Protein AF-D7V0A8-F1 (afdb_monomer)

Organism: NCBI:txid525367

pLDDT: mean 82.46, std 14.05, range [53.31, 96.06]

Mean predicted aligned error: 6.86 Å

Sequence (65 aa):
MDETRKELEERLVELRSEYQEALSDTRNLEDPQFQNGSIDPSQVRLNALQTEIKQIEKKLNELEE

Nearest PDB structures (foldseek):
  6dkm-assembly2_D  TM=4.695E-01  e=2.036E+00  synthetic construct
  5x11-assembly2_E  TM=4.647E-01  e=2.668E+00  Bacillus spizizenii str. W23
  5j0k-assembly1_B  TM=4.567E-01  e=6.007E+00  synthetic construct

InterPro domains:
  IPR060989 Lmo0654-like [NF041889] (3-62)

Foldseek 3Di:
DVPVLVVLVVVLVVLVVVLVVLVVVVVVVVPVVPPPDDDDVSVVVNVVSVVSNVVSVVVNVVVVD

Solvent-accessible surface area (backbone atoms only — not comparable to full-atom values): 3830 Å² total; per-residue (Å²): 121,60,65,69,52,49,54,47,52,53,50,45,53,51,47,52,51,53,42,52,52,47,51,52,55,46,64,73,57,69,50,82,87,68,77,72,92,63,87,53,67,55,60,53,50,47,53,50,44,54,50,52,46,52,52,46,54,50,52,53,53,66,72,74,111

Secondary structure (DSSP, 8-state):
-HHHHHHHHHHHHHHHHHHHHHHHHHHHH--GGG-SSSPPHHHHHHHHHHHHHHHHHHHHHHHH-

Radius of gyration: 15.4 Å; Cα contacts (8 Å, |Δi|>4): 25; chains: 1; bounding box: 36×16×45 Å

Structure (mmCIF, N/CA/C/O backbone):
data_AF-D7V0A8-F1
#
_entry.id   AF-D7V0A8-F1
#
loop_
_atom_site.group_PDB
_atom_site.id
_atom_site.type_symbol
_atom_site.label_atom_id
_atom_site.label_alt_id
_atom_site.label_comp_id
_atom_site.label_asym_id
_atom_site.label_entity_id
_atom_site.label_seq_id
_atom_site.pdbx_PDB_ins_code
_atom_site.Cartn_x
_atom_site.Cartn_y
_atom_site.Cartn_z
_atom_site.occupancy
_atom_site.B_iso_or_equiv
_atom_site.auth_seq_id
_atom_site.auth_comp_id
_atom_site.auth_asym_id
_atom_site.auth_atom_id
_atom_site.pdbx_PDB_model_num
ATOM 1 N N . MET A 1 1 ? -13.274 6.594 15.911 1.00 55.28 1 MET A N 1
ATOM 2 C CA . MET A 1 1 ? -12.121 5.722 15.609 1.00 55.28 1 MET A CA 1
ATOM 3 C C . MET A 1 1 ? -12.246 5.082 14.229 1.00 55.28 1 MET A C 1
ATOM 5 O O . MET A 1 1 ? -11.219 4.816 13.630 1.00 55.28 1 MET A O 1
ATOM 9 N N . ASP A 1 2 ? -13.456 4.922 13.679 1.00 71.81 2 ASP A N 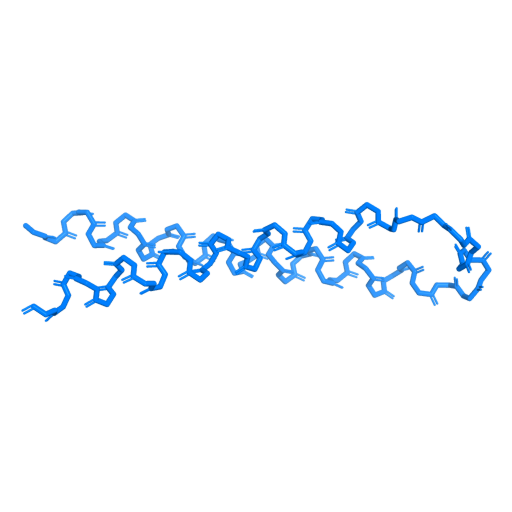1
ATOM 10 C CA . ASP A 1 2 ? -13.642 4.258 12.378 1.00 71.81 2 ASP A CA 1
ATOM 11 C C . ASP A 1 2 ? -13.223 5.064 11.142 1.00 71.81 2 ASP A C 1
ATOM 13 O O . ASP A 1 2 ? -12.866 4.463 10.138 1.00 71.81 2 ASP A O 1
ATOM 17 N N . GLU A 1 3 ? -13.240 6.400 11.180 1.00 86.12 3 GLU A N 1
ATOM 18 C CA . GLU A 1 3 ? -12.986 7.214 9.978 1.00 86.12 3 GLU A CA 1
ATOM 19 C C . GLU A 1 3 ? -11.531 7.106 9.499 1.00 86.12 3 GLU A C 1
ATOM 21 O O . GLU A 1 3 ? -11.294 6.786 8.342 1.00 86.12 3 GLU A O 1
ATOM 26 N N . THR A 1 4 ? -10.555 7.220 10.405 1.00 87.81 4 THR A N 1
ATOM 27 C CA . THR A 1 4 ? -9.129 7.046 10.074 1.00 87.81 4 THR A CA 1
ATOM 28 C C . THR A 1 4 ? -8.808 5.630 9.600 1.00 87.81 4 THR A C 1
ATOM 30 O O . THR A 1 4 ? -8.008 5.447 8.686 1.00 87.81 4 THR A O 1
ATOM 33 N N . ARG A 1 5 ? -9.435 4.610 10.200 1.00 89.50 5 ARG A N 1
ATOM 34 C CA . ARG A 1 5 ? -9.280 3.223 9.746 1.00 89.50 5 ARG A CA 1
ATOM 35 C C . ARG A 1 5 ? -9.848 3.054 8.340 1.00 89.50 5 ARG A C 1
ATOM 37 O O . ARG A 1 5 ? -9.169 2.514 7.475 1.00 89.50 5 ARG A O 1
ATOM 44 N N . LYS A 1 6 ? -11.059 3.560 8.108 1.00 91.50 6 LYS A N 1
ATOM 45 C CA . LYS A 1 6 ? -11.733 3.498 6.813 1.00 91.50 6 LYS A CA 1
ATOM 46 C C . LYS A 1 6 ? -10.931 4.211 5.721 1.00 91.50 6 LYS A C 1
ATOM 48 O O . LYS A 1 6 ? -10.763 3.649 4.648 1.00 91.50 6 LYS A O 1
ATOM 53 N N . GLU A 1 7 ? -10.376 5.388 6.003 1.00 93.94 7 GLU A N 1
ATOM 54 C CA . GLU A 1 7 ? -9.492 6.109 5.074 1.00 93.94 7 GLU A CA 1
ATOM 55 C C . GLU A 1 7 ? -8.238 5.294 4.720 1.00 93.94 7 GLU A C 1
ATOM 57 O O . GLU A 1 7 ? -7.835 5.230 3.559 1.00 93.94 7 GLU A O 1
ATOM 62 N N . LEU A 1 8 ? -7.621 4.638 5.708 1.00 93.00 8 LEU A N 1
ATOM 63 C CA . LEU A 1 8 ? -6.459 3.778 5.483 1.00 93.00 8 LEU A CA 1
ATOM 64 C C . LEU A 1 8 ? -6.819 2.518 4.682 1.00 93.00 8 LEU A C 1
ATOM 66 O O . LEU A 1 8 ? -6.042 2.108 3.823 1.00 93.00 8 LEU A O 1
ATOM 70 N N . GLU A 1 9 ? -7.985 1.919 4.925 1.00 92.88 9 GLU A N 1
ATOM 71 C CA . GLU A 1 9 ? -8.495 0.777 4.157 1.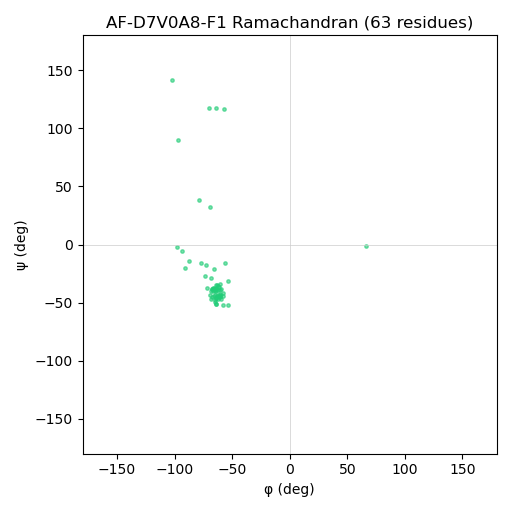00 92.88 9 GLU A CA 1
ATOM 72 C C . GLU A 1 9 ? -8.811 1.161 2.704 1.00 92.88 9 GLU A C 1
ATOM 74 O O . GLU A 1 9 ? -8.402 0.452 1.783 1.00 92.88 9 GLU A O 1
ATOM 79 N N . GLU A 1 10 ? -9.470 2.301 2.477 1.00 95.50 10 GLU A N 1
ATOM 80 C CA . GLU A 1 10 ? -9.727 2.841 1.136 1.00 95.50 10 GLU A CA 1
ATOM 81 C C . GLU A 1 10 ? -8.408 3.101 0.398 1.00 95.50 10 GLU A C 1
ATOM 83 O O . GLU A 1 10 ? -8.212 2.621 -0.723 1.00 95.50 10 GLU A O 1
ATOM 88 N N . ARG A 1 11 ? -7.443 3.744 1.065 1.00 93.75 11 ARG A N 1
ATOM 89 C CA . ARG A 1 11 ? -6.119 3.996 0.491 1.00 93.75 11 ARG A CA 1
ATOM 90 C C . ARG A 1 11 ? -5.348 2.707 0.196 1.00 93.75 11 ARG A C 1
ATOM 92 O O . A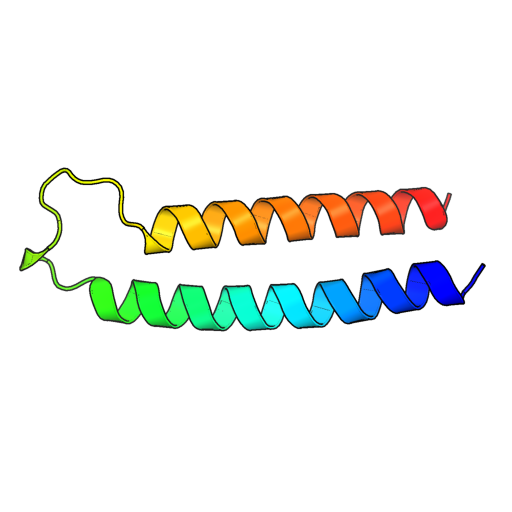RG A 1 11 ? -4.623 2.633 -0.795 1.00 93.75 11 ARG A O 1
ATOM 99 N N . LEU A 1 12 ? -5.503 1.672 1.022 1.00 94.31 12 LEU A N 1
ATOM 100 C CA . LEU A 1 12 ? -4.888 0.365 0.790 1.00 94.31 12 LEU A CA 1
ATOM 101 C C . LEU A 1 12 ? -5.443 -0.304 -0.475 1.00 94.31 12 LEU A C 1
ATOM 103 O O . LEU A 1 12 ? -4.683 -0.920 -1.226 1.00 94.31 12 LEU A O 1
ATOM 107 N N . VAL A 1 13 ? -6.752 -0.185 -0.721 1.00 95.94 13 VAL A N 1
ATOM 108 C CA . VAL A 1 13 ? -7.391 -0.695 -1.943 1.00 95.94 13 VAL A CA 1
ATOM 109 C C . VAL A 1 13 ? -6.852 0.033 -3.174 1.00 95.94 13 VAL A C 1
ATOM 111 O O . VAL A 1 13 ? -6.461 -0.629 -4.138 1.00 95.94 13 VAL A O 1
ATOM 114 N N . GLU A 1 14 ? -6.758 1.364 -3.125 1.00 96.06 14 GLU A N 1
ATOM 115 C CA . GLU A 1 14 ? -6.181 2.171 -4.208 1.00 96.06 14 GLU A CA 1
ATOM 116 C C . GLU A 1 14 ? -4.741 1.755 -4.520 1.00 96.06 14 GLU A C 1
ATO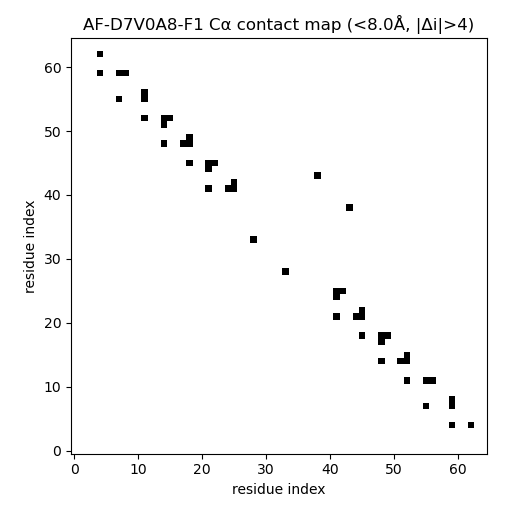M 118 O O . GLU A 1 14 ? -4.432 1.398 -5.656 1.00 96.06 14 GLU A O 1
ATOM 123 N N . LEU A 1 15 ? -3.873 1.697 -3.506 1.00 94.56 15 LEU A N 1
ATOM 124 C CA . LEU A 1 15 ? -2.465 1.341 -3.690 1.00 94.56 15 LEU A CA 1
ATOM 125 C C . LEU A 1 15 ? -2.275 -0.071 -4.243 1.00 94.56 15 LEU A C 1
ATOM 127 O O . LEU A 1 15 ? -1.369 -0.308 -5.041 1.00 94.56 15 LEU A O 1
ATOM 131 N N . ARG A 1 16 ? -3.122 -1.025 -3.843 1.00 93.44 16 ARG A N 1
ATOM 132 C CA . ARG A 1 16 ? -3.097 -2.383 -4.402 1.00 93.44 16 ARG A CA 1
ATOM 133 C C . ARG A 1 16 ? -3.512 -2.390 -5.872 1.00 93.44 16 ARG A C 1
ATOM 135 O O . ARG A 1 16 ? -2.917 -3.138 -6.647 1.00 93.44 16 ARG A O 1
ATOM 142 N N . SER A 1 17 ? -4.479 -1.558 -6.259 1.00 94.62 17 SER A N 1
ATOM 143 C CA . SER A 1 17 ? -4.856 -1.374 -7.664 1.00 94.62 17 SER A CA 1
ATOM 144 C C . SER A 1 17 ? -3.709 -0.758 -8.470 1.00 94.62 17 SER A C 1
ATOM 146 O O . SER A 1 17 ? -3.318 -1.318 -9.492 1.00 94.62 17 SER A O 1
ATOM 148 N N . GLU A 1 18 ? -3.108 0.328 -7.975 1.00 92.69 18 GLU A N 1
ATOM 149 C CA . GLU A 1 18 ? -1.952 0.983 -8.607 1.00 92.69 18 GLU A CA 1
ATOM 150 C C . GLU A 1 18 ? -0.754 0.029 -8.736 1.00 92.69 18 GLU A C 1
ATOM 152 O O . GLU A 1 18 ? -0.052 0.027 -9.747 1.00 92.69 18 GLU A O 1
ATOM 157 N N . TYR A 1 19 ? -0.526 -0.822 -7.731 1.00 91.81 19 TYR A N 1
ATOM 158 C CA . TYR A 1 19 ? 0.524 -1.836 -7.766 1.00 91.81 19 TYR A CA 1
ATOM 159 C C . TYR A 1 19 ? 0.270 -2.887 -8.850 1.00 91.81 19 TYR A C 1
ATOM 161 O O . TYR A 1 19 ? 1.196 -3.246 -9.571 1.00 91.81 19 TYR A O 1
ATOM 169 N N . GLN A 1 20 ? -0.968 -3.371 -8.998 1.00 88.81 20 GLN A N 1
ATOM 170 C CA . GLN A 1 20 ? -1.324 -4.332 -10.051 1.00 88.81 20 GLN A CA 1
ATOM 171 C C . GLN A 1 20 ? -1.201 -3.733 -11.458 1.00 88.81 20 GLN A C 1
ATOM 173 O O . GLN A 1 20 ? -0.745 -4.414 -12.381 1.00 88.81 20 GLN A O 1
ATOM 178 N N . GLU A 1 21 ? -1.566 -2.463 -11.621 1.00 90.19 21 GLU A N 1
ATOM 179 C CA . GLU A 1 21 ? -1.388 -1.730 -12.875 1.00 90.19 21 GLU A CA 1
ATOM 180 C C . GLU A 1 21 ? 0.102 -1.585 -13.213 1.00 90.19 21 GLU A C 1
ATOM 182 O O . GLU A 1 21 ? 0.541 -2.034 -14.271 1.00 90.19 21 GLU A O 1
A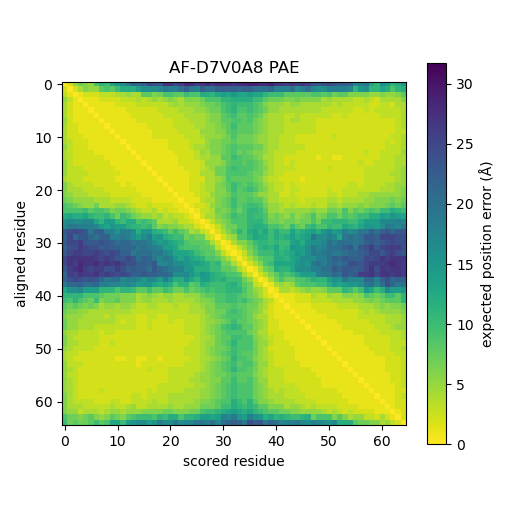TOM 187 N N . ALA A 1 22 ? 0.911 -1.099 -12.266 1.00 87.50 22 ALA A N 1
ATOM 188 C CA . ALA A 1 22 ? 2.357 -0.971 -12.444 1.00 87.50 22 ALA A CA 1
ATOM 189 C C . ALA A 1 22 ? 3.045 -2.323 -12.713 1.00 87.50 22 ALA A C 1
ATOM 191 O O . ALA A 1 22 ? 4.007 -2.386 -13.477 1.00 87.50 22 ALA A O 1
ATOM 192 N N . LEU A 1 23 ? 2.549 -3.414 -12.119 1.00 85.12 23 LEU A N 1
ATOM 193 C CA . LEU A 1 23 ? 3.064 -4.764 -12.359 1.00 85.12 23 LEU A CA 1
ATOM 194 C C . LEU A 1 23 ? 2.760 -5.230 -13.792 1.00 85.12 23 LEU A C 1
ATOM 196 O O . LEU A 1 23 ? 3.585 -5.875 -14.446 1.00 85.12 23 LEU A O 1
ATOM 200 N N . SER A 1 24 ? 1.577 -4.884 -14.295 1.00 83.12 24 SER A N 1
ATOM 201 C CA . SER A 1 24 ? 1.175 -5.170 -15.673 1.00 83.12 24 SER A CA 1
ATOM 202 C C . SER A 1 24 ? 2.028 -4.383 -16.670 1.00 83.12 24 SER A C 1
ATOM 204 O O . SER A 1 24 ? 2.476 -4.954 -17.664 1.00 83.12 24 SER A O 1
ATOM 206 N N . ASP A 1 25 ? 2.341 -3.124 -16.359 1.00 76.06 25 ASP A N 1
ATOM 207 C CA . ASP A 1 25 ? 3.260 -2.294 -17.143 1.00 76.06 25 ASP A CA 1
ATOM 208 C C . ASP A 1 25 ? 4.675 -2.885 -17.168 1.00 76.06 25 ASP A C 1
ATOM 210 O O . ASP A 1 25 ? 5.260 -3.018 -18.243 1.00 76.06 25 ASP A O 1
ATOM 214 N N . THR A 1 26 ? 5.206 -3.336 -16.020 1.00 73.12 26 THR A N 1
ATOM 215 C CA . THR A 1 26 ? 6.521 -4.004 -15.984 1.00 73.12 26 THR A CA 1
ATOM 216 C C . THR A 1 26 ? 6.567 -5.271 -16.817 1.00 73.12 26 THR A C 1
ATOM 218 O O . THR A 1 26 ? 7.553 -5.524 -17.499 1.00 73.12 26 THR A O 1
ATOM 221 N N . ARG A 1 27 ? 5.492 -6.063 -16.808 1.00 65.44 27 ARG A N 1
ATOM 222 C CA . ARG A 1 27 ? 5.435 -7.323 -17.552 1.00 65.44 27 ARG A CA 1
ATOM 223 C C . ARG A 1 27 ? 5.415 -7.102 -19.067 1.00 65.44 27 ARG A C 1
ATOM 225 O O . ARG A 1 27 ? 5.913 -7.937 -19.812 1.00 65.44 27 ARG A O 1
ATOM 232 N N . ASN A 1 28 ? 4.878 -5.970 -19.521 1.00 60.78 28 ASN A N 1
ATOM 233 C CA . ASN A 1 28 ? 4.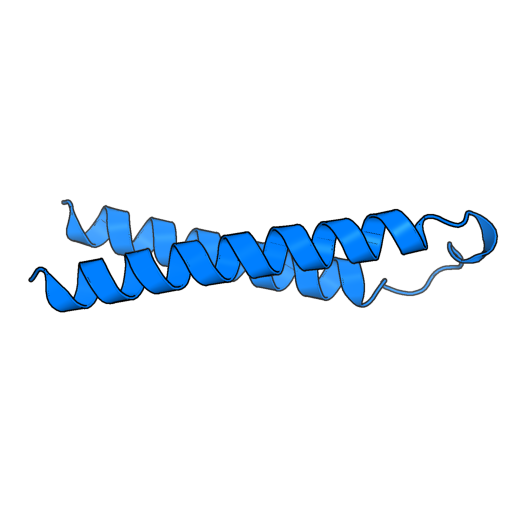926 -5.561 -20.926 1.00 60.78 28 ASN A CA 1
ATOM 234 C C . ASN A 1 28 ? 6.301 -4.996 -21.338 1.00 60.78 28 ASN A C 1
ATOM 236 O O . ASN A 1 28 ? 6.580 -4.904 -22.531 1.00 60.78 28 ASN A O 1
ATOM 240 N N . LEU A 1 29 ? 7.151 -4.630 -20.370 1.00 59.72 29 LEU A N 1
ATOM 241 C CA . LEU A 1 29 ? 8.507 -4.105 -20.574 1.00 59.72 29 LEU A CA 1
ATOM 242 C C . LEU A 1 29 ? 9.601 -5.187 -20.525 1.00 59.72 29 LEU A C 1
ATOM 244 O O . LEU A 1 29 ? 10.749 -4.889 -20.847 1.00 59.72 29 LEU A O 1
ATOM 248 N N . GLU A 1 30 ? 9.267 -6.442 -20.193 1.00 57.47 30 GLU A N 1
ATOM 249 C CA . GLU A 1 30 ? 10.182 -7.601 -20.229 1.00 57.47 30 GLU A CA 1
ATOM 250 C C . GLU A 1 30 ? 10.575 -8.029 -21.663 1.00 57.47 30 GLU A C 1
ATOM 252 O O . GLU A 1 30 ? 10.818 -9.206 -21.933 1.00 57.47 30 GLU A O 1
ATOM 257 N N . ASP A 1 31 ? 10.666 -7.088 -22.605 1.00 59.47 31 ASP A N 1
ATOM 258 C CA . ASP A 1 31 ? 11.316 -7.327 -23.887 1.00 59.47 31 ASP A CA 1
ATOM 259 C C . ASP A 1 31 ? 12.833 -7.460 -23.620 1.00 59.47 31 ASP A C 1
ATOM 261 O O . ASP A 1 31 ? 13.460 -6.507 -23.135 1.00 59.47 31 ASP A O 1
ATOM 265 N N . PRO A 1 32 ? 13.465 -8.621 -23.892 1.00 58.94 32 PRO A N 1
ATOM 266 C CA . PRO A 1 32 ? 14.861 -8.893 -23.525 1.00 58.94 32 PRO A CA 1
ATOM 267 C C . PRO A 1 32 ? 15.869 -7.870 -24.069 1.00 58.94 32 PRO A C 1
ATOM 269 O O . PRO A 1 32 ? 17.005 -7.803 -23.602 1.00 58.94 32 PRO A O 1
ATOM 272 N N . GLN A 1 33 ? 15.464 -7.067 -25.057 1.00 60.09 33 GLN A N 1
ATOM 273 C CA . GLN A 1 33 ? 16.280 -6.030 -25.682 1.00 60.09 33 GLN A CA 1
ATOM 274 C C . GLN A 1 33 ? 16.505 -4.787 -24.800 1.00 60.09 33 GLN A C 1
ATOM 276 O O . GLN A 1 33 ? 17.449 -4.040 -25.058 1.00 60.09 33 GLN A O 1
ATOM 281 N N . PHE A 1 34 ? 15.700 -4.568 -23.751 1.00 55.00 34 PHE A N 1
ATOM 282 C CA . PHE A 1 34 ? 15.785 -3.374 -22.891 1.00 55.00 34 PHE A CA 1
ATOM 283 C C . PHE A 1 34 ? 16.575 -3.569 -21.582 1.00 55.00 34 PHE A C 1
ATOM 285 O O . PHE A 1 34 ? 16.810 -2.600 -20.861 1.00 55.00 34 PHE A O 1
ATOM 292 N N . GLN A 1 35 ? 17.079 -4.774 -21.289 1.00 56.91 35 GLN A N 1
ATOM 293 C CA . GLN A 1 35 ? 17.799 -5.092 -20.040 1.00 56.91 35 GLN A CA 1
ATOM 294 C C . GLN A 1 35 ? 19.271 -4.619 -19.994 1.00 56.91 35 GLN A C 1
ATOM 296 O O . GLN A 1 35 ? 20.142 -5.306 -19.462 1.00 56.91 35 GLN A O 1
ATOM 301 N N . ASN A 1 36 ? 19.590 -3.437 -20.528 1.00 53.31 36 ASN A N 1
ATOM 302 C CA . ASN A 1 36 ? 20.932 -2.857 -20.414 1.00 53.31 36 ASN A CA 1
ATOM 303 C C . ASN A 1 36 ? 21.017 -1.850 -19.249 1.00 53.31 36 ASN A C 1
ATOM 305 O O . ASN A 1 36 ? 20.803 -0.651 -19.411 1.00 53.31 36 ASN A O 1
ATOM 309 N N . GLY A 1 37 ? 21.368 -2.361 -18.063 1.00 55.34 37 GLY A N 1
ATOM 310 C CA . GLY A 1 37 ? 22.150 -1.668 -17.021 1.00 55.34 37 GLY A CA 1
ATOM 311 C C . GLY A 1 37 ? 21.560 -0.447 -16.301 1.00 55.34 37 GLY A C 1
ATOM 312 O O . GLY A 1 37 ? 22.227 0.091 -15.419 1.00 55.34 37 GLY A O 1
ATOM 313 N N . SER A 1 38 ? 20.350 -0.002 -16.631 1.00 61.59 38 SER A N 1
ATOM 314 C CA . SER A 1 38 ? 19.712 1.160 -15.997 1.00 61.59 38 SER A CA 1
ATOM 315 C C . SER A 1 38 ? 18.666 0.699 -14.983 1.00 61.59 38 SER A C 1
ATOM 317 O O . SER A 1 38 ? 17.967 -0.279 -15.230 1.00 61.59 38 SER A O 1
ATOM 319 N N . ILE A 1 39 ? 18.560 1.383 -13.838 1.00 64.56 39 ILE A N 1
ATOM 320 C CA . ILE A 1 39 ? 17.477 1.136 -12.875 1.00 64.56 39 ILE A CA 1
ATOM 321 C C . ILE A 1 39 ? 16.154 1.34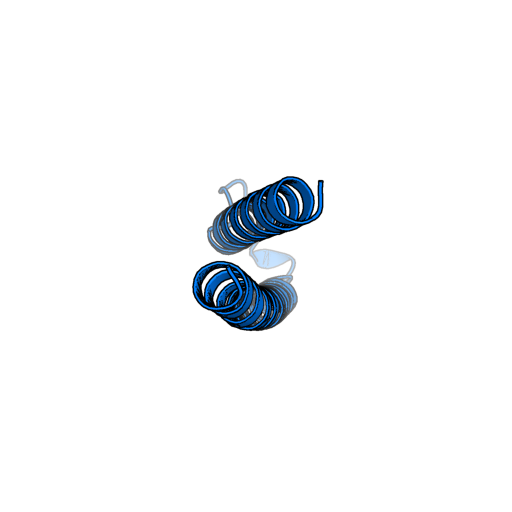3 -13.614 1.00 64.56 39 ILE A C 1
ATOM 323 O O . ILE A 1 39 ? 15.883 2.455 -14.066 1.00 64.56 39 ILE A O 1
ATOM 327 N N . ASP A 1 40 ? 15.355 0.284 -13.740 1.00 72.75 40 ASP A N 1
ATOM 328 C CA . ASP A 1 40 ? 14.046 0.354 -14.382 1.00 72.75 40 ASP A CA 1
ATOM 329 C C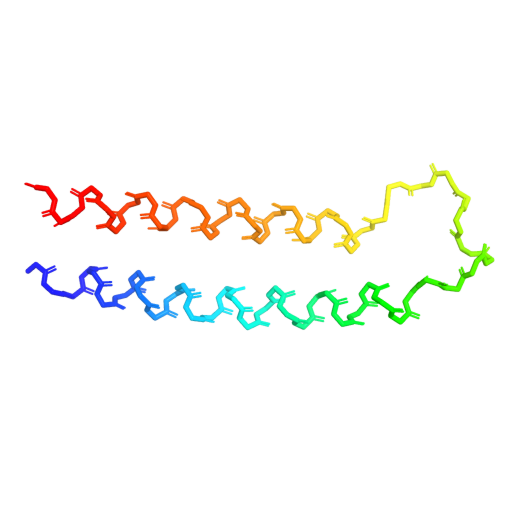 . ASP A 1 40 ? 13.128 1.276 -13.551 1.00 72.75 40 ASP A C 1
ATOM 331 O O . ASP A 1 40 ? 12.852 0.975 -12.380 1.00 72.75 40 ASP A O 1
ATOM 335 N N . PRO A 1 41 ? 12.651 2.404 -14.111 1.00 76.50 41 PRO A N 1
ATOM 336 C CA . PRO A 1 41 ? 11.729 3.309 -13.425 1.00 76.50 41 PRO A CA 1
ATOM 337 C C . PRO A 1 41 ? 10.476 2.604 -12.893 1.00 76.50 41 PRO A C 1
ATOM 339 O O . PRO A 1 41 ? 9.941 2.973 -11.845 1.00 76.50 41 PRO A O 1
ATOM 342 N N . SER A 1 42 ? 10.033 1.553 -13.575 1.00 78.69 42 SER A N 1
ATOM 343 C CA . SER A 1 42 ? 8.868 0.758 -13.207 1.00 78.69 42 SER A CA 1
ATOM 344 C C . SER A 1 42 ? 9.149 -0.092 -11.965 1.00 78.69 42 SER A C 1
ATOM 346 O O . SER A 1 42 ? 8.316 -0.175 -11.063 1.00 78.69 42 SER A O 1
ATOM 348 N N . GLN A 1 43 ? 10.368 -0.626 -11.836 1.00 81.12 43 GLN A N 1
ATOM 349 C CA . GLN A 1 43 ? 10.810 -1.333 -10.633 1.00 81.12 43 GLN A CA 1
ATOM 350 C C . GLN A 1 43 ? 10.906 -0.393 -9.421 1.00 81.12 43 GLN A C 1
ATOM 352 O O . GLN A 1 43 ? 10.563 -0.784 -8.301 1.00 81.12 43 GLN A O 1
ATOM 357 N N . VAL A 1 44 ? 11.341 0.855 -9.629 1.00 86.06 44 VAL A N 1
ATOM 358 C CA . VAL A 1 44 ? 11.354 1.891 -8.580 1.00 86.06 44 VAL A CA 1
ATOM 359 C C . VAL A 1 44 ? 9.932 2.216 -8.132 1.00 86.06 44 VAL A C 1
ATOM 361 O O . VAL A 1 44 ? 9.667 2.246 -6.929 1.00 86.06 44 VAL A O 1
ATOM 364 N N . ARG A 1 45 ? 9.006 2.394 -9.083 1.00 87.69 45 ARG A N 1
ATOM 365 C CA . ARG A 1 45 ? 7.586 2.641 -8.800 1.00 87.69 45 ARG A CA 1
ATOM 366 C C . ARG A 1 45 ? 6.957 1.486 -8.016 1.00 87.69 45 ARG A C 1
ATOM 368 O O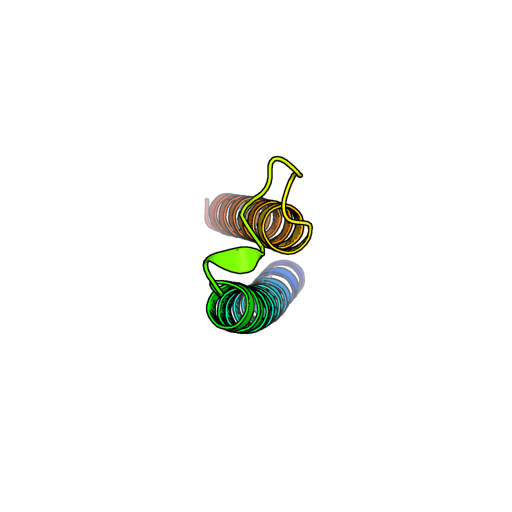 . ARG A 1 45 ? 6.305 1.733 -7.005 1.00 87.69 45 ARG A O 1
ATOM 375 N N . LEU A 1 46 ? 7.214 0.237 -8.410 1.00 89.50 46 LEU A N 1
ATOM 376 C CA . LEU A 1 46 ? 6.737 -0.949 -7.689 1.00 89.50 46 LEU A CA 1
ATOM 377 C C . LEU A 1 46 ? 7.261 -1.012 -6.251 1.00 89.50 46 LEU A C 1
ATOM 379 O O . LEU A 1 46 ? 6.491 -1.279 -5.330 1.00 89.50 46 LEU A O 1
ATOM 383 N N . ASN A 1 47 ? 8.551 -0.737 -6.043 1.00 89.94 47 ASN A N 1
ATOM 384 C CA . ASN A 1 47 ? 9.147 -0.726 -4.705 1.00 89.94 47 ASN A CA 1
ATOM 385 C C . ASN A 1 47 ? 8.552 0.375 -3.813 1.00 89.94 47 ASN A C 1
ATOM 387 O O . ASN A 1 47 ? 8.336 0.151 -2.618 1.00 89.94 47 ASN A O 1
ATOM 391 N N . ALA A 1 48 ? 8.269 1.551 -4.380 1.00 92.19 48 ALA A N 1
ATOM 392 C CA . ALA A 1 48 ? 7.625 2.647 -3.661 1.00 92.19 48 ALA A CA 1
ATOM 393 C C . ALA A 1 48 ? 6.203 2.264 -3.220 1.00 92.19 48 ALA A C 1
ATOM 395 O O . ALA A 1 48 ? 5.903 2.324 -2.027 1.00 92.19 48 ALA A O 1
ATOM 396 N N . LEU A 1 49 ? 5.381 1.763 -4.149 1.00 93.31 49 LEU A N 1
ATOM 397 C CA . LEU A 1 49 ? 4.016 1.300 -3.870 1.00 93.31 49 LEU A CA 1
ATOM 398 C C . LEU A 1 49 ? 4.000 0.189 -2.814 1.00 93.31 49 LEU A C 1
ATOM 400 O O . LEU A 1 49 ? 3.226 0.235 -1.861 1.00 93.31 49 LEU A O 1
ATOM 404 N N . GLN A 1 50 ? 4.909 -0.782 -2.922 1.00 93.81 50 GLN A N 1
ATOM 405 C CA . GLN A 1 50 ? 5.017 -1.865 -1.947 1.00 93.81 50 GLN A CA 1
ATOM 406 C C . GLN A 1 50 ? 5.406 -1.360 -0.548 1.00 93.81 50 GLN A C 1
ATOM 408 O O . GLN A 1 50 ? 4.957 -1.910 0.460 1.00 93.81 50 GLN A O 1
ATOM 413 N N . THR A 1 51 ? 6.242 -0.323 -0.469 1.00 95.56 51 THR A N 1
ATOM 414 C CA . THR A 1 51 ? 6.624 0.294 0.807 1.00 95.56 51 THR A CA 1
ATOM 415 C C . THR A 1 51 ? 5.447 1.035 1.433 1.00 95.56 51 THR A C 1
ATOM 417 O O . THR A 1 51 ? 5.206 0.880 2.630 1.00 95.56 51 THR A O 1
ATOM 420 N N . GLU A 1 52 ? 4.691 1.795 0.639 1.00 94.31 52 GLU A N 1
ATOM 421 C CA . GLU A 1 52 ? 3.513 2.533 1.107 1.00 94.31 52 GLU A CA 1
ATOM 422 C C . GLU A 1 52 ? 2.421 1.579 1.613 1.00 94.31 52 GLU A C 1
ATOM 424 O O . GLU A 1 52 ? 1.923 1.757 2.725 1.00 94.31 52 GLU A O 1
ATOM 429 N N . ILE A 1 53 ? 2.147 0.492 0.879 1.00 95.25 53 ILE A N 1
ATOM 430 C CA . ILE A 1 53 ? 1.228 -0.580 1.301 1.00 95.25 53 ILE A CA 1
ATOM 431 C C . ILE A 1 53 ? 1.617 -1.117 2.684 1.00 95.25 53 ILE A C 1
ATOM 433 O O . ILE A 1 53 ? 0.790 -1.124 3.593 1.00 95.25 53 ILE A O 1
ATOM 437 N N . LYS A 1 54 ? 2.888 -1.495 2.883 1.00 95.69 54 LYS A N 1
ATOM 438 C CA . LYS A 1 54 ? 3.369 -2.025 4.172 1.00 95.69 54 LYS A CA 1
ATOM 439 C C . LYS A 1 54 ? 3.224 -1.024 5.316 1.00 95.69 54 LYS A C 1
ATOM 441 O O . LYS A 1 54 ? 2.961 -1.419 6.450 1.00 95.69 54 LYS A O 1
ATOM 446 N N . GLN A 1 55 ? 3.428 0.264 5.051 1.00 95.56 55 GLN A N 1
ATOM 447 C CA . GLN A 1 55 ? 3.259 1.303 6.066 1.00 95.56 55 GLN A CA 1
ATOM 448 C C . GLN A 1 55 ? 1.794 1.465 6.470 1.00 95.56 55 GLN A C 1
ATOM 450 O O . GLN A 1 55 ? 1.516 1.635 7.656 1.00 95.56 55 GLN A O 1
ATOM 455 N N . ILE A 1 56 ? 0.866 1.401 5.513 1.00 93.81 56 ILE A N 1
ATOM 456 C CA . ILE A 1 56 ? -0.571 1.461 5.794 1.00 93.81 56 ILE A CA 1
ATOM 457 C C . ILE A 1 56 ? -1.032 0.212 6.543 1.00 93.81 56 ILE A C 1
ATOM 459 O O . ILE A 1 56 ? -1.704 0.344 7.560 1.00 93.81 56 ILE A O 1
ATOM 463 N N . GLU A 1 57 ? -0.610 -0.979 6.117 1.00 93.94 57 GLU A N 1
ATOM 464 C CA . GLU A 1 57 ? -0.913 -2.235 6.817 1.00 93.94 57 GLU A CA 1
ATOM 465 C C . GLU A 1 57 ? -0.409 -2.205 8.266 1.00 93.94 57 GLU A C 1
ATOM 467 O O . GLU A 1 57 ? -1.131 -2.593 9.182 1.00 93.94 57 GLU A O 1
ATOM 472 N N . LYS A 1 58 ? 0.796 -1.669 8.496 1.00 95.44 58 LYS A N 1
ATOM 473 C CA . LYS A 1 58 ? 1.329 -1.485 9.849 1.00 95.44 58 LYS A CA 1
ATOM 474 C C . LYS A 1 58 ? 0.468 -0.528 10.682 1.00 95.44 58 LYS A C 1
ATOM 476 O O . LYS A 1 58 ? 0.152 -0.857 11.819 1.00 95.44 58 LYS A O 1
ATOM 481 N N . LYS A 1 59 ? 0.076 0.624 10.125 1.00 92.69 59 LYS A N 1
ATOM 482 C CA . LYS A 1 59 ? -0.792 1.597 10.812 1.00 92.69 59 LYS A CA 1
ATOM 483 C C . LYS A 1 59 ? -2.166 1.015 11.137 1.00 92.69 59 LYS A C 1
ATOM 485 O O . LYS A 1 59 ? -2.692 1.288 12.205 1.00 92.69 59 LYS A O 1
ATOM 490 N N . LEU A 1 60 ? -2.742 0.225 10.230 1.00 91.94 60 LEU A N 1
ATOM 491 C CA . LEU A 1 60 ? -4.012 -0.464 10.465 1.00 91.94 60 LEU A CA 1
ATOM 492 C C . LEU A 1 60 ? -3.893 -1.459 11.621 1.00 91.94 60 LEU A C 1
ATOM 494 O O . LEU A 1 60 ? -4.747 -1.462 12.496 1.00 91.94 60 LEU A O 1
ATOM 498 N N . ASN A 1 61 ? -2.806 -2.230 11.669 1.00 92.69 61 ASN A N 1
ATOM 499 C CA . ASN A 1 61 ? -2.558 -3.170 12.761 1.00 92.69 61 ASN A CA 1
ATOM 500 C C . ASN A 1 61 ? -2.363 -2.458 14.115 1.00 92.69 61 ASN A C 1
ATOM 502 O O . ASN A 1 61 ? -2.895 -2.901 15.122 1.00 92.69 61 ASN A O 1
ATOM 506 N N . GLU A 1 62 ? -1.657 -1.321 14.136 1.00 92.00 62 GLU A N 1
ATOM 507 C CA . GLU A 1 62 ? -1.497 -0.480 15.339 1.00 92.00 62 GLU A CA 1
ATOM 508 C C . GLU A 1 62 ? -2.816 0.152 15.824 1.00 92.00 62 GLU A C 1
ATOM 510 O O . GLU A 1 62 ? -2.901 0.562 16.976 1.00 92.00 62 GLU A O 1
ATOM 515 N N . LEU A 1 63 ? -3.832 0.266 14.961 1.00 87.69 63 LEU A N 1
ATOM 516 C CA . LEU A 1 63 ? -5.169 0.751 15.328 1.00 87.69 63 LEU A CA 1
ATOM 517 C C . LEU A 1 63 ? -6.095 -0.367 15.840 1.00 87.69 63 LEU A C 1
ATOM 519 O O . LEU A 1 63 ? -7.164 -0.059 16.369 1.00 87.69 63 LEU A O 1
ATOM 523 N N . GLU A 1 64 ? -5.729 -1.637 15.637 1.00 77.12 64 GLU A N 1
ATOM 524 C CA . GLU A 1 64 ? -6.476 -2.808 16.117 1.00 77.12 64 GLU A CA 1
ATOM 525 C C . GLU A 1 64 ? -6.023 -3.291 17.512 1.00 77.12 64 GLU A C 1
ATOM 527 O O . GLU A 1 64 ? -6.803 -3.977 18.178 1.00 77.12 64 GLU A O 1
ATOM 532 N N . GLU A 1 65 ? -4.809 -2.926 17.957 1.00 67.81 65 GLU A N 1
ATOM 533 C CA . GLU A 1 65 ? -4.276 -3.143 19.324 1.00 67.81 65 GLU A CA 1
ATOM 534 C C . GLU A 1 65 ? -4.754 -2.090 20.341 1.00 67.81 65 GLU A C 1
ATOM 536 O O . GLU A 1 65 ? -5.055 -2.495 21.491 1.00 67.81 65 GLU A O 1
#